Protein AF-A0A0B8N5R7-F1 (afdb_monomer)

Secondary structure (DSSP, 8-state):
---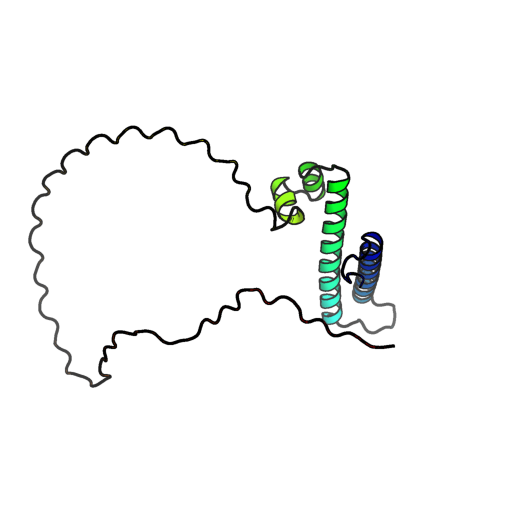TT---HHHHHHHHHHHHHHHHHHHHHHHS--TTSPPPPHHHHHHHHHHHHHHHHHHHHHHHHHHHHTT--HHHHHHHTTS-HHHHHHHHS-TTS---PPPPPPPPPPPPPPPPPPPP-PPPPPPPPPPPPPPPPPP------------------------------PPP-

pLDDT: mean 72.56, std 18.38, range [34.62, 97.56]

Radius of gyration: 35.57 Å; Cα contacts (8 Å, |Δi|>4): 60; chains: 1; bounding box: 83×60×92 Å

Foldseek 3Di:
DDDPPDDPLVVVVVVLVVLLVVLVVVLVCLVPPPPPDDRDPPVVSVVSVVSNVVSVLVVLLSVVVVCVVVPHALQNVQVVVVHHSVVSCVSRVDPPPDPPPPPDDPPDDDDPDDDDDDDDDDPDDDDDDDDPDDDDDDDDDDDDDDDDDDDDDDDDDDDPDDDDDDDDDDDDD

Sequence (173 aa):
MSDPQHRDPADERAVLAKLLSTNAEFVAEVLRPPEGKSAPSVMAALRAARSLDGVVDDVLRSLVRQAREEGRTWAEIGEIFGTSRQAAFQRFGGAGAGFQIPPVPPMPEMPPLPPLPDPPEWPKMPGMPKIPGMPQMPGRPFGGHEHHGHHPHGPGHQHPGPHGHPREDEPGE

Structure (mmCIF, N/CA/C/O backbone):
data_AF-A0A0B8N5R7-F1
#
_entry.id   AF-A0A0B8N5R7-F1
#
loop_
_atom_site.group_PDB
_atom_site.id
_atom_site.type_symbol
_atom_site.label_atom_id
_atom_site.label_alt_id
_atom_site.label_comp_id
_atom_site.label_asym_id
_atom_site.label_entity_id
_atom_site.label_seq_id
_atom_site.pdbx_PDB_ins_code
_atom_site.Cartn_x
_atom_site.Cartn_y
_atom_site.Cartn_z
_atom_site.occupancy
_atom_site.B_iso_or_equiv
_atom_site.auth_seq_id
_atom_site.auth_comp_id
_atom_site.auth_asym_id
_atom_site.auth_atom_id
_atom_site.pdbx_PDB_model_num
ATOM 1 N N . MET A 1 1 ? 21.317 26.415 8.102 1.00 37.09 1 MET A N 1
ATOM 2 C CA . MET A 1 1 ? 19.869 26.245 7.869 1.00 37.09 1 MET A CA 1
ATOM 3 C C . MET A 1 1 ? 19.688 24.861 7.277 1.00 37.09 1 MET A C 1
ATOM 5 O O . MET A 1 1 ? 20.052 24.664 6.128 1.00 37.09 1 MET A O 1
ATOM 9 N N . SER A 1 2 ? 19.294 23.889 8.097 1.00 42.66 2 SER A N 1
ATOM 10 C CA . SER A 1 2 ? 19.116 22.500 7.664 1.00 42.66 2 SER A CA 1
ATOM 11 C C . SER A 1 2 ? 17.717 22.335 7.080 1.00 42.66 2 SER A C 1
ATOM 13 O O . SER A 1 2 ? 16.743 22.772 7.690 1.00 42.66 2 SER A O 1
ATOM 15 N N . ASP A 1 3 ? 17.646 21.756 5.890 1.00 46.44 3 ASP A N 1
ATOM 16 C CA . ASP A 1 3 ? 16.420 21.496 5.140 1.00 46.44 3 ASP A CA 1
ATOM 17 C C . ASP A 1 3 ? 15.498 20.522 5.917 1.00 46.44 3 ASP A C 1
ATOM 19 O O . ASP A 1 3 ? 15.945 19.430 6.277 1.00 46.44 3 ASP A O 1
ATOM 23 N N . PRO A 1 4 ? 14.242 20.882 6.248 1.00 54.75 4 PRO A N 1
ATOM 24 C CA . PRO A 1 4 ? 13.394 20.096 7.150 1.00 54.75 4 PRO A CA 1
ATOM 25 C C . PRO A 1 4 ? 12.695 18.873 6.518 1.00 54.75 4 PRO A C 1
ATOM 27 O O . PRO A 1 4 ? 11.747 18.362 7.115 1.00 54.75 4 PRO A O 1
ATOM 30 N N . GLN A 1 5 ? 13.104 18.382 5.340 1.00 58.75 5 GLN A N 1
ATOM 31 C CA . GLN A 1 5 ? 12.318 17.369 4.606 1.00 58.75 5 GLN A CA 1
ATOM 32 C C . GLN A 1 5 ? 13.027 16.083 4.168 1.00 58.75 5 GLN A C 1
ATOM 34 O O . GLN A 1 5 ? 12.391 15.252 3.525 1.00 58.75 5 GLN A O 1
ATOM 39 N N . HIS A 1 6 ? 14.270 15.826 4.574 1.00 53.97 6 HIS A N 1
ATOM 40 C CA . HIS A 1 6 ? 14.869 14.500 4.373 1.00 53.97 6 HIS A CA 1
ATOM 41 C C . HIS A 1 6 ? 14.809 13.691 5.674 1.00 53.97 6 HIS A C 1
ATOM 43 O O . HIS A 1 6 ? 15.780 13.631 6.426 1.00 53.97 6 HIS A O 1
ATOM 49 N N . ARG A 1 7 ? 13.637 13.116 5.994 1.00 63.25 7 ARG A N 1
ATOM 50 C CA . ARG A 1 7 ? 13.575 12.078 7.037 1.00 63.25 7 ARG A CA 1
ATOM 51 C C . ARG A 1 7 ? 14.370 10.869 6.557 1.00 63.25 7 ARG A C 1
ATOM 53 O O . ARG A 1 7 ? 14.275 10.496 5.391 1.00 63.25 7 ARG A O 1
ATOM 60 N N . ASP A 1 8 ? 15.147 10.268 7.455 1.00 76.19 8 ASP A N 1
ATOM 61 C CA . ASP A 1 8 ? 15.854 9.029 7.151 1.00 76.19 8 ASP A CA 1
ATOM 62 C C . ASP A 1 8 ? 14.816 7.956 6.752 1.00 76.19 8 ASP A C 1
ATOM 64 O O . ASP A 1 8 ? 13.825 7.770 7.470 1.00 76.19 8 ASP A O 1
ATOM 68 N N . PRO A 1 9 ? 14.988 7.236 5.628 1.00 75.62 9 PRO A N 1
ATOM 69 C CA . PRO A 1 9 ? 14.092 6.143 5.249 1.00 75.62 9 PRO A CA 1
ATOM 70 C C . PRO A 1 9 ? 13.929 5.080 6.349 1.00 75.62 9 PRO A C 1
ATOM 72 O O . PRO A 1 9 ? 12.907 4.392 6.400 1.00 75.62 9 PRO A O 1
ATOM 75 N N . ALA A 1 10 ? 14.906 4.918 7.248 1.00 76.94 10 ALA A N 1
ATOM 76 C CA . ALA A 1 10 ? 14.771 4.077 8.432 1.00 76.94 10 ALA A CA 1
ATOM 77 C C . ALA A 1 10 ? 13.730 4.618 9.427 1.00 76.94 10 ALA A C 1
ATOM 79 O O . ALA A 1 10 ? 12.902 3.839 9.908 1.00 76.94 10 ALA A O 1
ATOM 80 N N . ASP A 1 11 ? 13.716 5.928 9.668 1.00 82.06 11 ASP A N 1
ATOM 81 C CA . ASP A 1 11 ? 12.753 6.585 10.555 1.00 82.06 11 ASP A CA 1
ATOM 82 C C . ASP A 1 11 ? 11.333 6.513 9.984 1.00 82.06 11 ASP A C 1
ATOM 84 O O . ASP A 1 11 ? 10.380 6.210 10.706 1.00 82.06 11 ASP A O 1
ATOM 88 N N . GLU A 1 12 ? 11.174 6.712 8.672 1.00 82.06 12 GLU A N 1
ATOM 89 C CA . GLU A 1 12 ? 9.875 6.566 8.004 1.00 82.06 12 GLU A CA 1
ATOM 90 C C . GLU A 1 12 ? 9.309 5.150 8.162 1.00 82.06 12 GLU A C 1
ATOM 92 O O . GLU A 1 12 ? 8.135 4.975 8.496 1.00 82.06 12 GLU A O 1
ATOM 97 N N . ARG A 1 13 ? 10.150 4.122 7.992 1.00 83.94 13 ARG A N 1
ATOM 98 C CA . ARG A 1 13 ? 9.743 2.723 8.192 1.00 83.94 13 ARG A CA 1
ATOM 99 C C . ARG A 1 13 ? 9.345 2.438 9.635 1.00 83.94 13 ARG A C 1
ATOM 101 O O . ARG A 1 13 ? 8.364 1.730 9.850 1.00 83.94 13 ARG A O 1
ATOM 108 N N . ALA A 1 14 ? 10.068 2.982 10.613 1.00 86.62 14 ALA A N 1
ATOM 109 C CA . ALA A 1 14 ? 9.722 2.815 12.022 1.00 86.62 14 ALA A CA 1
ATOM 110 C C . ALA A 1 14 ? 8.349 3.432 12.342 1.00 86.62 14 ALA A C 1
ATOM 112 O O . ALA A 1 14 ? 7.538 2.814 13.039 1.00 86.62 14 ALA A O 1
ATOM 113 N N . VAL A 1 15 ? 8.047 4.605 11.773 1.00 88.00 15 VAL A N 1
ATOM 114 C CA . VAL A 1 15 ? 6.723 5.235 11.889 1.00 88.00 15 VAL A CA 1
ATOM 115 C C . VAL A 1 15 ? 5.641 4.372 11.237 1.00 88.00 15 VAL A C 1
ATOM 117 O O . VAL A 1 15 ? 4.630 4.097 11.882 1.00 88.00 15 VAL A O 1
ATOM 120 N N . LEU A 1 16 ? 5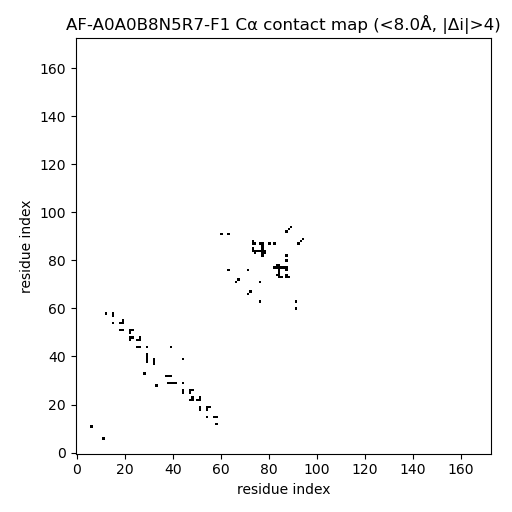.855 3.891 10.007 1.00 86.94 16 LEU A N 1
ATOM 121 C CA . LEU A 1 16 ? 4.897 3.017 9.317 1.00 86.94 16 LEU A CA 1
ATOM 122 C C . LEU A 1 16 ? 4.634 1.726 10.102 1.00 86.94 16 LEU A C 1
ATOM 124 O O . LEU A 1 16 ? 3.479 1.349 10.287 1.00 86.94 16 LEU A O 1
ATOM 128 N N . ALA A 1 17 ? 5.680 1.082 10.628 1.00 87.12 17 ALA A N 1
ATOM 129 C CA . ALA A 1 17 ? 5.555 -0.124 11.446 1.00 87.12 17 ALA A CA 1
ATOM 130 C C . ALA A 1 17 ? 4.732 0.130 12.718 1.00 87.12 17 ALA A C 1
ATOM 132 O O . ALA A 1 17 ? 3.852 -0.664 13.059 1.00 87.12 17 ALA A O 1
ATOM 133 N N . LYS A 1 18 ? 4.970 1.262 13.394 1.00 89.56 18 LYS A N 1
ATOM 134 C CA . LYS A 1 18 ? 4.220 1.638 14.596 1.00 89.56 18 LYS A CA 1
ATOM 135 C C . LYS A 1 18 ? 2.750 1.939 14.293 1.00 89.56 18 LYS A C 1
ATOM 137 O O . LYS A 1 18 ? 1.875 1.519 15.053 1.00 89.56 18 LYS A O 1
ATOM 142 N N . LEU A 1 19 ? 2.469 2.660 13.207 1.00 85.88 19 LEU A N 1
ATOM 143 C CA . LEU A 1 19 ? 1.101 2.953 12.769 1.00 85.88 19 LEU A CA 1
ATOM 144 C C . LEU A 1 19 ? 0.353 1.669 12.396 1.00 85.88 19 LEU A C 1
ATOM 146 O O . LEU A 1 19 ? -0.799 1.496 12.795 1.00 85.88 19 LEU A O 1
ATOM 150 N N . LEU A 1 20 ? 1.024 0.756 11.689 1.00 88.00 20 LEU A N 1
ATOM 151 C CA . LEU A 1 20 ? 0.471 -0.531 11.283 1.00 88.00 20 LEU A CA 1
ATOM 152 C C . LEU A 1 20 ? 0.060 -1.365 12.501 1.00 88.00 20 LEU A C 1
ATOM 154 O O . LEU A 1 20 ? -1.091 -1.792 12.575 1.00 88.00 20 LEU A O 1
ATOM 158 N N . SER A 1 21 ? 0.967 -1.561 13.466 1.00 86.06 21 SER A N 1
ATOM 159 C CA . SER A 1 21 ? 0.681 -2.375 14.654 1.00 86.06 21 SER A CA 1
ATOM 160 C C . SER A 1 21 ? -0.460 -1.780 15.481 1.00 86.06 21 SER A C 1
ATOM 162 O O . SER A 1 21 ? -1.400 -2.484 15.830 1.00 86.06 21 SER A O 1
ATOM 164 N N . THR A 1 22 ? -0.432 -0.463 15.706 1.00 84.44 22 THR A N 1
ATOM 165 C CA . THR A 1 22 ? -1.434 0.243 16.519 1.00 84.44 22 THR A CA 1
ATOM 166 C C . THR A 1 22 ? -2.828 0.166 15.890 1.00 84.44 22 THR A C 1
ATOM 168 O O . THR A 1 22 ? -3.808 -0.132 16.572 1.00 84.44 22 THR A O 1
ATOM 171 N N . ASN A 1 23 ? -2.936 0.404 14.578 1.00 78.00 23 ASN A N 1
ATOM 172 C CA . ASN A 1 23 ? -4.218 0.328 13.879 1.00 78.00 23 ASN A CA 1
ATOM 173 C C . ASN A 1 23 ? -4.745 -1.115 13.806 1.00 78.00 23 ASN A C 1
ATOM 175 O O . ASN A 1 23 ? -5.947 -1.331 13.961 1.00 78.00 23 ASN A O 1
ATOM 179 N N . ALA A 1 24 ? -3.868 -2.101 13.585 1.00 85.00 24 ALA A N 1
ATOM 180 C CA . ALA A 1 24 ? -4.250 -3.510 13.540 1.00 85.00 24 ALA A CA 1
ATOM 181 C C . ALA A 1 24 ? -4.749 -4.015 14.903 1.00 85.00 24 ALA A C 1
ATOM 183 O O . ALA A 1 24 ? -5.794 -4.663 14.962 1.00 85.00 24 ALA A O 1
ATOM 184 N N . GLU A 1 25 ? -4.048 -3.674 15.989 1.00 84.06 25 GLU A N 1
ATOM 185 C CA . GLU A 1 25 ? -4.457 -3.983 17.365 1.00 84.06 25 GLU A CA 1
ATOM 186 C C . GLU A 1 25 ? -5.829 -3.382 17.677 1.00 84.06 25 GLU A C 1
ATOM 188 O O . GLU A 1 25 ? -6.729 -4.102 18.106 1.00 84.06 25 GLU A O 1
ATOM 193 N N . PHE A 1 26 ? -6.037 -2.099 17.365 1.00 78.12 26 PHE A N 1
ATOM 194 C CA . PHE A 1 26 ? -7.325 -1.446 17.591 1.00 78.12 26 PHE A CA 1
ATOM 195 C C . PHE A 1 26 ? -8.466 -2.127 16.822 1.00 78.12 26 PHE A C 1
ATOM 197 O O . PHE A 1 26 ? -9.516 -2.409 17.394 1.00 78.12 26 PHE A O 1
ATOM 204 N N . VAL A 1 27 ? -8.279 -2.434 15.531 1.00 80.94 27 VAL A N 1
ATOM 205 C CA . VAL A 1 27 ? -9.298 -3.140 14.732 1.00 80.94 27 VAL A CA 1
ATOM 206 C C . VAL A 1 27 ? -9.583 -4.529 15.312 1.00 80.94 27 VAL A C 1
ATOM 208 O O . VAL A 1 27 ? -10.749 -4.918 15.408 1.00 80.94 27 VAL A O 1
ATOM 211 N N . ALA A 1 28 ? -8.552 -5.261 15.743 1.00 83.00 28 ALA A N 1
ATOM 212 C CA . ALA A 1 28 ? -8.707 -6.568 16.374 1.00 83.00 28 ALA A CA 1
ATOM 213 C C . ALA A 1 28 ? -9.504 -6.489 17.688 1.00 83.00 28 ALA A C 1
ATOM 215 O O . ALA A 1 28 ? -10.375 -7.332 17.907 1.00 83.00 28 ALA A O 1
ATOM 216 N N . GLU A 1 29 ? -9.273 -5.466 18.517 1.00 79.44 29 GLU A N 1
ATOM 217 C CA . GLU A 1 29 ? -10.052 -5.219 19.738 1.00 79.44 29 GLU A CA 1
ATOM 218 C C . GLU A 1 29 ? -11.524 -4.909 19.447 1.00 79.44 29 GLU A C 1
ATOM 220 O O . GLU A 1 29 ? -12.397 -5.350 20.193 1.00 79.44 29 GLU A O 1
ATOM 225 N N . VAL A 1 30 ? -11.842 -4.188 18.363 1.00 76.44 30 VAL A N 1
ATOM 226 C CA . VAL A 1 30 ? -13.254 -3.963 18.007 1.00 76.44 30 VAL A CA 1
ATOM 227 C C . VAL A 1 30 ? -13.929 -5.251 17.532 1.00 76.44 30 VAL A C 1
ATOM 229 O O . VAL A 1 30 ? -15.080 -5.510 17.881 1.00 76.44 30 VAL A O 1
ATOM 232 N N . LEU A 1 31 ? -13.227 -6.065 16.739 1.00 77.19 31 LEU A N 1
ATOM 233 C CA . LEU A 1 31 ? -13.756 -7.335 16.233 1.00 77.19 31 LEU A CA 1
ATOM 234 C C . LEU A 1 31 ? -13.877 -8.401 17.331 1.00 77.19 31 LEU A C 1
ATOM 236 O O . LEU A 1 31 ? -14.749 -9.266 17.256 1.00 77.19 31 LEU A O 1
ATOM 240 N N . ARG A 1 32 ? -13.014 -8.339 18.349 1.00 80.81 32 ARG A N 1
ATOM 241 C CA . ARG A 1 32 ? -13.026 -9.207 19.528 1.00 80.81 32 ARG A CA 1
ATOM 242 C C . ARG A 1 32 ? -12.933 -8.348 20.793 1.00 80.81 32 ARG A C 1
ATOM 244 O O . ARG A 1 32 ? -11.841 -8.209 21.352 1.00 80.81 32 ARG A O 1
ATOM 251 N N . PRO A 1 33 ? -14.063 -7.795 21.263 1.00 70.19 33 PRO A N 1
ATOM 252 C CA . PRO A 1 33 ? -14.067 -7.042 22.501 1.00 70.19 33 PRO A CA 1
ATOM 253 C C . PRO A 1 33 ? -13.622 -7.957 23.651 1.00 70.19 33 PRO A C 1
ATOM 255 O O . PRO A 1 33 ? -14.078 -9.102 23.726 1.00 70.19 33 PRO A O 1
ATOM 258 N N . PRO A 1 34 ? -12.742 -7.495 24.552 1.00 68.06 34 PRO A N 1
ATOM 259 C CA . PRO A 1 34 ? -12.404 -8.260 25.743 1.00 68.06 34 PRO A CA 1
ATOM 260 C C . PRO A 1 34 ? -13.649 -8.454 26.619 1.00 68.06 34 PRO A C 1
ATOM 262 O O . PRO A 1 34 ? -14.476 -7.547 26.756 1.00 68.06 34 PRO A O 1
ATOM 265 N N . GLU A 1 35 ? -13.753 -9.644 27.211 1.00 72.62 35 GLU A N 1
ATOM 266 C CA . GLU A 1 35 ? -14.835 -10.062 28.108 1.00 72.62 35 GLU A CA 1
ATOM 267 C C . GLU A 1 35 ? -15.192 -8.946 29.109 1.00 72.62 35 GLU A C 1
ATOM 269 O O . GLU A 1 35 ? -14.331 -8.419 29.818 1.00 72.62 35 GLU A O 1
ATOM 274 N N . GLY A 1 36 ? -16.470 -8.560 29.149 1.00 66.25 36 GLY A N 1
ATOM 275 C CA . GLY A 1 36 ? -16.982 -7.572 30.104 1.00 66.25 36 GLY A CA 1
ATOM 276 C C . GLY A 1 36 ? -16.789 -6.094 29.737 1.00 66.25 36 GLY A C 1
ATOM 277 O O . GLY A 1 36 ? -17.140 -5.239 30.550 1.00 66.25 36 GLY A O 1
ATOM 278 N N . LYS A 1 37 ? -16.280 -5.750 28.543 1.00 64.50 37 LYS A N 1
ATOM 279 C CA . LYS A 1 37 ? -16.248 -4.357 28.048 1.00 64.50 37 LYS A CA 1
ATOM 280 C C . LYS A 1 37 ? -17.307 -4.119 26.966 1.00 64.50 37 LYS A C 1
ATOM 282 O O . LYS A 1 37 ? -17.527 -4.971 26.109 1.00 64.50 37 LYS A O 1
ATOM 287 N N . SER A 1 38 ? -17.946 -2.944 26.978 1.00 59.78 38 SER A N 1
ATOM 288 C CA . SER A 1 38 ? -18.835 -2.524 25.884 1.00 59.78 38 SER A CA 1
ATOM 289 C C . SER A 1 38 ? -18.074 -2.504 24.562 1.00 59.78 38 SER A C 1
ATOM 291 O O . SER A 1 38 ? -16.970 -1.961 24.494 1.00 59.78 38 SER A O 1
ATOM 293 N N . ALA A 1 39 ? -18.676 -3.072 23.515 1.00 61.28 39 ALA A N 1
ATOM 294 C CA . ALA A 1 39 ? -18.079 -3.093 22.188 1.00 61.28 39 ALA A CA 1
ATOM 295 C C . ALA A 1 39 ? -17.774 -1.655 21.717 1.00 61.28 39 ALA A C 1
ATOM 297 O O . ALA A 1 39 ? -18.647 -0.782 21.819 1.00 61.28 39 ALA A O 1
ATOM 298 N N . PRO A 1 40 ? -16.559 -1.382 21.206 1.00 66.25 40 PRO A N 1
ATOM 299 C CA . PRO A 1 40 ? -16.243 -0.105 20.581 1.00 66.25 40 PRO A CA 1
ATOM 300 C C . PRO A 1 40 ? -17.243 0.219 19.466 1.00 66.25 40 PRO A C 1
ATOM 302 O O . PRO A 1 40 ? -17.813 -0.674 18.838 1.00 66.25 40 PRO A O 1
ATOM 305 N N . SER A 1 41 ? -17.454 1.507 19.188 1.00 80.88 41 SER A N 1
ATOM 306 C CA . SER A 1 41 ? -18.348 1.918 18.102 1.00 80.88 41 SER A CA 1
ATOM 307 C C . SER A 1 41 ? -17.913 1.284 16.777 1.00 80.88 41 SER A C 1
ATOM 309 O O . SER A 1 41 ? -16.782 1.485 16.335 1.00 80.88 41 SER A O 1
ATOM 311 N N . VAL A 1 42 ? -18.833 0.599 16.093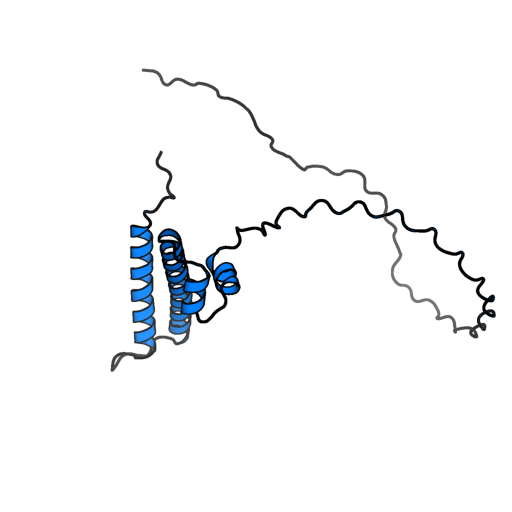 1.00 80.06 42 VAL A N 1
ATOM 312 C CA . VAL A 1 42 ? -18.616 0.050 14.740 1.00 80.06 42 VAL A CA 1
ATOM 313 C C . VAL A 1 42 ? -18.101 1.129 13.777 1.00 80.06 42 VAL A C 1
ATOM 315 O O . VAL A 1 42 ? -17.225 0.872 12.955 1.00 80.06 42 VAL A O 1
ATOM 318 N N . MET A 1 43 ? -18.564 2.374 13.929 1.00 83.75 43 MET A N 1
ATOM 319 C CA . MET A 1 43 ? -18.079 3.509 13.137 1.00 83.75 43 MET A CA 1
ATOM 320 C C . MET A 1 43 ? -16.625 3.885 13.451 1.00 83.75 43 MET A C 1
ATOM 322 O O . MET A 1 43 ? -15.896 4.301 12.552 1.00 83.75 43 MET A O 1
ATOM 326 N N . ALA A 1 44 ? -16.183 3.746 14.704 1.00 78.38 44 ALA A N 1
ATOM 327 C CA . ALA A 1 44 ? -14.776 3.925 15.063 1.00 78.38 44 ALA A CA 1
ATOM 328 C C . ALA A 1 44 ? -13.911 2.795 14.479 1.00 78.38 44 ALA A C 1
ATOM 330 O O . ALA A 1 44 ? -12.848 3.074 13.928 1.00 78.38 44 ALA A O 1
ATOM 331 N N . ALA A 1 45 ? -14.412 1.555 14.501 1.00 77.31 45 ALA A N 1
ATOM 332 C CA . ALA A 1 45 ? -13.777 0.404 13.857 1.00 77.31 45 ALA A CA 1
ATOM 333 C C . ALA A 1 45 ? -13.566 0.629 12.355 1.00 77.31 45 ALA A C 1
ATOM 335 O O . ALA A 1 45 ? -12.467 0.434 11.848 1.00 77.31 45 ALA A O 1
ATOM 336 N N . LEU A 1 46 ? -14.603 1.098 11.651 1.00 85.69 46 LEU A N 1
ATOM 337 C CA . LEU A 1 46 ? -14.540 1.383 10.216 1.00 85.69 46 LEU A CA 1
ATOM 338 C C . LEU A 1 46 ? -13.500 2.461 9.885 1.00 85.69 46 LEU A C 1
ATOM 340 O O . LEU A 1 46 ? -12.746 2.310 8.925 1.00 85.69 46 LEU A O 1
ATOM 344 N N . ARG A 1 47 ? -13.411 3.532 10.687 1.00 83.94 47 ARG A N 1
ATOM 345 C CA . ARG A 1 47 ? -12.373 4.564 10.503 1.00 83.94 47 ARG A CA 1
ATOM 346 C C . ARG A 1 47 ? -10.970 4.008 10.725 1.00 83.94 47 ARG A C 1
ATOM 348 O O . ARG A 1 47 ? -10.076 4.311 9.940 1.00 83.94 47 ARG A O 1
ATOM 355 N N . ALA A 1 48 ? -10.781 3.187 11.754 1.00 80.81 48 ALA A N 1
ATOM 356 C CA . ALA A 1 48 ? -9.493 2.559 12.022 1.00 80.81 48 ALA A CA 1
ATOM 357 C C . ALA A 1 48 ? -9.098 1.558 10.928 1.00 80.81 48 ALA A C 1
ATOM 359 O O . ALA A 1 48 ? -7.960 1.582 10.474 1.00 80.81 48 ALA A O 1
ATOM 360 N N . ALA A 1 49 ? -10.041 0.754 10.431 1.00 86.62 49 ALA A N 1
ATOM 361 C CA . ALA A 1 49 ? -9.812 -0.150 9.307 1.00 86.62 49 ALA A CA 1
ATOM 362 C C . ALA A 1 49 ? -9.432 0.615 8.030 1.00 86.62 49 ALA A C 1
ATOM 364 O O . ALA A 1 49 ? -8.508 0.218 7.327 1.00 86.62 49 ALA A O 1
ATOM 365 N N . ARG A 1 50 ? -10.078 1.757 7.754 1.00 91.00 50 ARG A N 1
ATOM 366 C CA . ARG A 1 50 ? -9.699 2.613 6.620 1.00 91.00 50 ARG A CA 1
ATOM 367 C C . ARG A 1 50 ? -8.318 3.252 6.798 1.00 91.00 50 ARG A C 1
ATOM 369 O O . ARG A 1 50 ? -7.581 3.371 5.825 1.00 91.00 50 ARG A O 1
ATOM 376 N N . SER A 1 51 ? -7.971 3.657 8.018 1.00 86.25 51 SER A N 1
ATOM 377 C CA . SER A 1 51 ? -6.628 4.147 8.351 1.00 86.25 51 SER A CA 1
ATOM 378 C C . SER A 1 51 ? -5.574 3.056 8.132 1.00 86.25 51 SER A C 1
ATOM 380 O O . SER A 1 51 ? -4.556 3.297 7.489 1.00 86.25 51 SER A O 1
ATOM 382 N N . LEU A 1 52 ? -5.856 1.829 8.586 1.00 88.00 52 LEU A N 1
ATOM 383 C CA . LEU A 1 52 ? -4.999 0.663 8.387 1.00 88.00 52 LEU A CA 1
ATOM 384 C C . LEU A 1 52 ? -4.767 0.369 6.902 1.00 88.00 52 LEU A C 1
ATOM 386 O O . LEU A 1 52 ? -3.628 0.156 6.510 1.00 88.00 52 LEU A O 1
ATOM 390 N N . ASP A 1 53 ? -5.819 0.402 6.085 1.00 91.06 53 ASP A N 1
ATOM 391 C CA . ASP A 1 53 ? -5.732 0.205 4.633 1.00 91.06 53 ASP A CA 1
ATOM 392 C C . ASP A 1 53 ? -4.774 1.212 3.964 1.00 91.06 53 ASP A C 1
ATOM 394 O O . ASP A 1 53 ? -3.928 0.822 3.163 1.00 91.06 53 ASP A O 1
ATOM 398 N N . GLY A 1 54 ? -4.825 2.489 4.364 1.00 90.62 54 GLY A N 1
ATOM 399 C CA . GLY A 1 54 ? -3.865 3.501 3.905 1.00 90.62 54 GLY A CA 1
ATOM 400 C C . GLY A 1 54 ? -2.423 3.200 4.328 1.00 90.62 54 GLY A C 1
ATOM 401 O O . GLY A 1 54 ? -1.522 3.210 3.496 1.00 90.62 54 GLY A O 1
ATOM 402 N N . VAL A 1 55 ? -2.208 2.855 5.602 1.00 90.31 55 VAL A N 1
ATOM 403 C CA . VAL A 1 55 ? -0.869 2.517 6.121 1.00 90.31 55 VAL A CA 1
ATOM 404 C C . VAL A 1 55 ? -0.296 1.272 5.436 1.00 90.31 55 VAL A C 1
ATOM 406 O O . VAL A 1 55 ? 0.894 1.225 5.133 1.00 90.31 55 VAL A O 1
ATOM 409 N N . VAL A 1 56 ? -1.125 0.259 5.172 1.00 94.00 56 VAL A N 1
ATOM 410 C CA . VAL A 1 56 ? -0.714 -0.948 4.443 1.00 94.00 56 VAL A CA 1
ATOM 411 C C . VAL A 1 56 ? -0.283 -0.595 3.021 1.00 94.00 56 VAL A C 1
ATOM 413 O O . VAL A 1 56 ? 0.747 -1.086 2.566 1.00 94.00 56 VAL A O 1
ATOM 416 N N . ASP A 1 57 ? -1.023 0.267 2.325 1.00 93.50 57 ASP A N 1
ATOM 417 C CA . ASP A 1 57 ? -0.654 0.714 0.981 1.00 93.50 57 ASP A CA 1
ATOM 418 C C . ASP A 1 57 ? 0.691 1.468 0.965 1.00 93.50 57 ASP A C 1
ATOM 420 O O . ASP A 1 57 ? 1.539 1.187 0.112 1.00 93.50 57 ASP A O 1
ATOM 424 N N . ASP A 1 58 ? 0.953 2.326 1.956 1.00 90.62 58 ASP A N 1
ATOM 425 C CA . ASP A 1 58 ? 2.246 3.009 2.117 1.00 90.62 58 ASP A CA 1
ATOM 426 C C . ASP A 1 58 ? 3.398 2.025 2.381 1.00 90.62 58 ASP A C 1
ATOM 428 O O . ASP A 1 58 ? 4.474 2.129 1.780 1.00 90.62 58 ASP A O 1
ATOM 432 N N . VAL A 1 59 ? 3.171 1.018 3.234 1.00 93.12 59 VAL A N 1
ATOM 433 C CA . VAL A 1 59 ? 4.135 -0.065 3.485 1.00 93.12 59 VAL A CA 1
ATOM 434 C C . VAL A 1 59 ? 4.425 -0.839 2.198 1.00 93.12 59 VAL A C 1
ATOM 436 O O . VAL A 1 59 ? 5.593 -1.064 1.878 1.00 93.12 59 VAL A O 1
ATOM 439 N N . LEU A 1 60 ? 3.399 -1.201 1.421 1.00 94.25 60 LEU A N 1
ATOM 440 C CA . LEU A 1 60 ? 3.576 -1.896 0.144 1.00 94.25 60 LEU A CA 1
ATOM 441 C C . LEU A 1 60 ? 4.392 -1.059 -0.847 1.00 94.25 60 LEU A C 1
ATOM 443 O O . LEU A 1 60 ? 5.301 -1.594 -1.478 1.00 94.25 60 LEU A O 1
ATOM 447 N N . ARG A 1 61 ? 4.132 0.251 -0.966 1.00 92.44 61 ARG A N 1
ATOM 448 C CA . ARG A 1 61 ? 4.932 1.150 -1.821 1.00 92.44 61 ARG A CA 1
ATOM 449 C C . ARG A 1 61 ? 6.389 1.216 -1.372 1.00 92.44 61 ARG A C 1
ATOM 451 O O . ARG A 1 61 ? 7.280 1.159 -2.218 1.00 92.44 61 ARG A O 1
ATOM 458 N N . SER A 1 62 ? 6.631 1.309 -0.065 1.00 91.62 62 SER A N 1
ATOM 459 C CA . SER A 1 62 ? 7.980 1.334 0.510 1.00 91.62 62 SER A CA 1
ATOM 460 C C . SER A 1 62 ? 8.749 0.040 0.210 1.00 91.62 62 SER A C 1
ATOM 462 O O . SER A 1 62 ? 9.868 0.089 -0.301 1.00 91.62 62 SER A O 1
ATOM 464 N N . LEU A 1 63 ? 8.117 -1.119 0.424 1.00 94.44 63 LEU A N 1
ATOM 465 C CA . LEU A 1 63 ? 8.706 -2.431 0.134 1.00 94.44 63 LEU A CA 1
ATOM 466 C C . LEU A 1 63 ? 8.944 -2.646 -1.363 1.00 94.44 63 LEU A C 1
ATOM 468 O O . LEU A 1 63 ? 9.981 -3.175 -1.753 1.00 94.44 63 LEU A O 1
ATOM 472 N N . VAL A 1 64 ? 8.017 -2.211 -2.220 1.00 95.69 64 VAL A N 1
ATOM 473 C CA . VAL A 1 64 ? 8.197 -2.280 -3.675 1.00 95.69 64 VAL A CA 1
ATOM 474 C C . VAL A 1 64 ? 9.361 -1.400 -4.122 1.00 95.69 64 VAL A C 1
ATOM 476 O O . VAL A 1 64 ? 10.179 -1.854 -4.919 1.00 95.69 64 VAL A O 1
ATOM 479 N N . ARG A 1 65 ? 9.487 -0.173 -3.599 1.00 92.25 65 ARG A N 1
ATOM 480 C CA . ARG A 1 65 ? 10.638 0.697 -3.882 1.00 92.25 65 ARG A CA 1
ATOM 481 C C . ARG A 1 65 ? 11.950 0.016 -3.492 1.00 92.25 65 ARG A C 1
ATOM 483 O O . ARG A 1 65 ? 12.847 -0.060 -4.324 1.00 92.25 65 ARG A O 1
ATOM 490 N N . GLN A 1 66 ? 12.023 -0.554 -2.292 1.00 91.31 66 GLN A N 1
ATOM 491 C CA . GLN A 1 66 ? 13.199 -1.299 -1.844 1.00 91.31 66 GLN A CA 1
ATOM 492 C C . GLN A 1 66 ? 13.506 -2.493 -2.762 1.00 91.31 66 GLN A C 1
ATOM 494 O O . GLN A 1 66 ? 14.634 -2.659 -3.214 1.00 91.31 66 GLN A O 1
ATOM 499 N N . ALA A 1 67 ? 12.500 -3.294 -3.117 1.00 94.62 67 ALA A N 1
ATOM 500 C CA . ALA A 1 67 ? 12.681 -4.412 -4.038 1.00 94.62 67 ALA A CA 1
ATOM 501 C C . ALA A 1 67 ? 13.227 -3.945 -5.402 1.00 94.62 67 ALA A C 1
ATOM 503 O O . ALA A 1 67 ? 14.057 -4.622 -6.008 1.00 94.62 67 ALA A O 1
ATOM 504 N N . ARG A 1 68 ? 12.791 -2.773 -5.885 1.00 94.88 68 ARG A N 1
ATOM 505 C CA . ARG A 1 68 ? 13.306 -2.158 -7.117 1.00 94.88 68 ARG A CA 1
ATOM 506 C C . ARG A 1 68 ? 14.760 -1.698 -6.976 1.00 94.88 68 ARG A C 1
ATOM 508 O O . ARG A 1 68 ? 15.512 -1.881 -7.930 1.00 94.88 68 ARG A O 1
ATOM 515 N N . GLU A 1 69 ? 15.153 -1.152 -5.827 1.00 91.31 69 GLU A N 1
ATOM 516 C CA . GLU A 1 69 ? 16.546 -0.787 -5.504 1.00 91.31 69 GLU A CA 1
ATOM 517 C C . GLU A 1 69 ? 17.459 -2.022 -5.423 1.00 91.31 69 GLU A C 1
ATOM 519 O O . GLU A 1 69 ? 18.589 -1.992 -5.901 1.00 91.31 69 GLU A O 1
ATOM 524 N N . GLU A 1 70 ? 16.938 -3.144 -4.925 1.00 94.62 70 GLU A N 1
ATOM 525 C CA . GLU A 1 70 ? 17.612 -4.451 -4.902 1.00 94.62 70 GLU A CA 1
ATOM 526 C C . GLU A 1 70 ? 17.638 -5.152 -6.278 1.00 94.62 70 GLU A C 1
ATOM 528 O O . GLU A 1 70 ? 18.170 -6.255 -6.417 1.00 94.62 70 GLU A O 1
ATOM 533 N N . GLY A 1 71 ? 17.062 -4.531 -7.314 1.00 9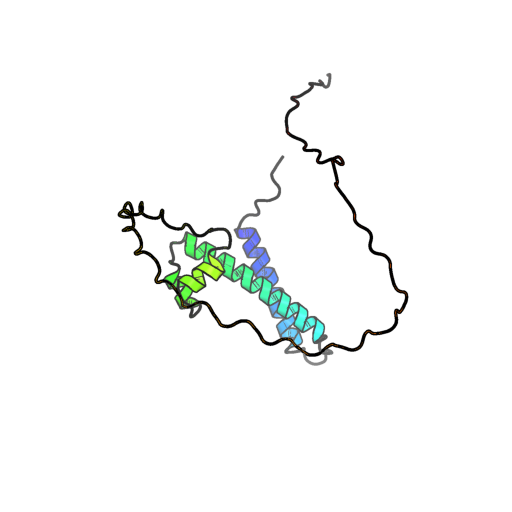5.38 71 GLY A N 1
ATOM 534 C CA . GLY A 1 71 ? 17.097 -5.018 -8.694 1.00 95.38 71 GLY A CA 1
ATOM 535 C C . GLY A 1 71 ? 15.966 -5.972 -9.090 1.00 95.38 71 GLY A C 1
ATOM 536 O O . GLY A 1 71 ? 15.985 -6.491 -10.208 1.00 95.38 71 GLY A O 1
ATOM 537 N N . ARG A 1 72 ? 14.950 -6.188 -8.242 1.00 97.56 72 ARG A N 1
ATOM 538 C CA . ARG A 1 72 ? 13.771 -7.005 -8.592 1.00 97.56 72 ARG A CA 1
ATOM 539 C C . ARG A 1 72 ? 12.993 -6.378 -9.732 1.00 97.56 72 ARG A C 1
ATOM 541 O O . ARG A 1 72 ? 12.785 -5.167 -9.773 1.00 97.56 72 ARG A O 1
ATOM 548 N N . THR A 1 73 ? 12.526 -7.194 -10.663 1.00 96.12 73 THR A N 1
ATOM 549 C CA . THR A 1 73 ? 11.798 -6.768 -11.859 1.00 96.12 73 THR A CA 1
ATOM 550 C C . THR A 1 73 ? 10.315 -6.515 -11.579 1.00 96.12 73 THR A C 1
ATOM 552 O O . THR A 1 73 ? 9.711 -7.081 -10.673 1.00 96.12 73 THR A O 1
ATOM 555 N N . TRP A 1 74 ? 9.681 -5.693 -12.420 1.00 95.75 74 TRP A N 1
ATOM 556 C CA . TRP A 1 74 ? 8.227 -5.488 -12.377 1.00 95.75 74 TRP A CA 1
ATOM 557 C C . TRP A 1 74 ? 7.417 -6.763 -12.638 1.00 95.75 74 TRP A C 1
ATOM 559 O O . TRP A 1 74 ? 6.265 -6.835 -12.227 1.00 95.75 74 TRP A O 1
ATOM 569 N N . ALA A 1 75 ? 7.999 -7.747 -13.331 1.00 95.69 75 ALA A N 1
ATOM 570 C CA . ALA A 1 75 ? 7.362 -9.041 -13.535 1.00 95.69 75 ALA A CA 1
ATOM 571 C C . ALA A 1 75 ? 7.310 -9.823 -12.217 1.00 95.69 75 ALA A C 1
ATOM 573 O O . ALA A 1 75 ? 6.223 -10.173 -11.785 1.00 95.69 75 ALA A O 1
ATOM 574 N N . GLU A 1 76 ? 8.448 -9.983 -11.531 1.00 96.31 76 GLU A N 1
ATOM 575 C CA . GLU A 1 76 ? 8.515 -10.660 -10.224 1.00 96.31 76 GLU A CA 1
ATOM 576 C C . GLU A 1 76 ? 7.592 -10.008 -9.186 1.00 96.31 76 GLU A C 1
ATOM 578 O O . GLU A 1 76 ? 6.899 -10.700 -8.447 1.00 96.31 76 GLU A O 1
ATOM 583 N N . ILE A 1 77 ? 7.535 -8.671 -9.160 1.00 96.25 77 ILE A N 1
ATOM 584 C CA . ILE A 1 77 ? 6.619 -7.939 -8.276 1.00 96.25 77 ILE A CA 1
ATOM 585 C C . ILE A 1 77 ? 5.159 -8.225 -8.655 1.00 96.25 77 ILE A C 1
ATOM 587 O O . ILE A 1 77 ? 4.340 -8.468 -7.775 1.00 96.25 77 ILE A O 1
ATOM 591 N N . GLY A 1 78 ? 4.823 -8.221 -9.949 1.00 95.75 78 GLY A N 1
ATOM 592 C CA . GLY A 1 78 ? 3.474 -8.532 -10.425 1.00 95.75 78 GLY A CA 1
ATOM 593 C C . GLY A 1 78 ? 3.004 -9.932 -10.039 1.00 95.75 78 GLY A C 1
ATOM 594 O O . GLY A 1 78 ? 1.883 -10.068 -9.550 1.00 95.75 78 GLY A O 1
ATOM 595 N N . GLU A 1 79 ? 3.877 -10.935 -10.155 1.00 97.19 79 GLU A N 1
ATOM 596 C CA . GLU A 1 79 ? 3.582 -12.317 -9.754 1.00 97.19 79 GLU A CA 1
ATOM 597 C C . GLU A 1 79 ? 3.172 -12.415 -8.274 1.00 97.19 79 GLU A C 1
ATOM 599 O O . GLU A 1 79 ? 2.180 -13.068 -7.957 1.00 97.19 79 GLU A O 1
ATOM 604 N N . ILE A 1 80 ? 3.851 -11.697 -7.365 1.00 96.31 80 ILE A N 1
ATOM 605 C CA . ILE A 1 80 ? 3.506 -11.677 -5.926 1.00 96.31 80 ILE A CA 1
ATOM 606 C C . ILE A 1 80 ? 2.086 -11.141 -5.692 1.00 96.31 80 ILE A C 1
ATOM 608 O O . ILE A 1 80 ? 1.363 -11.640 -4.831 1.00 96.31 80 ILE A O 1
ATOM 612 N N . PHE A 1 81 ? 1.674 -10.130 -6.458 1.00 94.12 81 PHE A N 1
ATOM 613 C CA . PHE A 1 81 ? 0.340 -9.535 -6.354 1.00 94.12 81 PHE A CA 1
ATOM 614 C C . PHE A 1 81 ? -0.717 -10.245 -7.217 1.00 94.12 81 PHE A C 1
ATOM 616 O O . PHE A 1 81 ? -1.855 -9.776 -7.269 1.00 94.12 81 PHE A O 1
ATOM 623 N N . GLY A 1 82 ? -0.368 -11.337 -7.911 1.00 95.75 82 GLY A N 1
ATOM 624 C CA . GLY A 1 82 ? -1.271 -12.029 -8.836 1.00 95.75 82 GLY A CA 1
ATOM 625 C C . GLY A 1 82 ? -1.733 -11.139 -9.995 1.00 95.75 82 GLY A C 1
ATOM 626 O O . GLY A 1 82 ? -2.879 -11.222 -10.434 1.00 95.75 82 GLY A O 1
ATOM 627 N N . THR A 1 83 ? -0.872 -10.228 -10.453 1.00 95.38 83 THR A N 1
ATOM 628 C CA . THR A 1 83 ? -1.187 -9.236 -11.483 1.00 95.38 83 THR A CA 1
ATOM 629 C C . THR A 1 83 ? -0.130 -9.208 -12.584 1.00 95.38 83 THR A C 1
ATOM 631 O O . THR A 1 83 ? 0.963 -9.748 -12.442 1.00 95.38 83 THR A O 1
ATOM 634 N N . SER A 1 84 ? -0.432 -8.563 -13.711 1.00 95.56 84 SER A N 1
ATOM 635 C CA . SER A 1 84 ? 0.532 -8.464 -14.807 1.00 95.56 84 SER A CA 1
ATOM 636 C C . SER A 1 84 ? 1.676 -7.501 -14.469 1.00 95.56 84 SER A C 1
ATOM 638 O O . SER A 1 84 ? 1.507 -6.543 -13.710 1.00 95.56 84 SER A O 1
ATOM 640 N N . ARG A 1 85 ? 2.834 -7.675 -15.121 1.00 93.38 85 ARG A N 1
ATOM 641 C CA . ARG A 1 85 ? 3.961 -6.723 -15.055 1.00 93.38 85 ARG A CA 1
ATOM 642 C C . ARG A 1 85 ? 3.515 -5.271 -15.270 1.00 93.38 85 ARG A C 1
ATOM 644 O O . ARG A 1 85 ? 3.988 -4.369 -14.583 1.00 93.38 85 ARG A O 1
ATOM 651 N N . GLN A 1 86 ? 2.648 -5.044 -16.258 1.00 91.81 86 GLN A N 1
ATOM 652 C CA . GLN A 1 86 ? 2.156 -3.708 -16.598 1.00 91.81 86 GLN A CA 1
ATOM 653 C C . GLN A 1 86 ? 1.252 -3.147 -15.498 1.00 91.81 86 GLN A C 1
ATOM 655 O O . GLN A 1 86 ? 1.394 -1.981 -15.149 1.00 91.81 86 GLN A O 1
ATOM 660 N N . ALA A 1 87 ? 0.382 -3.969 -14.909 1.00 91.31 87 ALA A N 1
ATOM 661 C CA . ALA A 1 87 ? -0.475 -3.556 -13.802 1.00 91.31 87 ALA A CA 1
ATOM 662 C C . ALA A 1 87 ? 0.334 -3.246 -12.529 1.00 91.31 87 ALA A C 1
ATOM 664 O O . ALA A 1 87 ? 0.080 -2.239 -11.868 1.00 91.31 87 ALA A O 1
ATOM 665 N N . ALA A 1 88 ? 1.367 -4.039 -12.226 1.00 93.50 88 ALA A N 1
ATOM 666 C CA . ALA A 1 88 ? 2.299 -3.751 -11.135 1.00 93.50 88 ALA A CA 1
ATOM 667 C C . ALA A 1 88 ? 3.057 -2.433 -11.365 1.00 93.50 88 ALA A C 1
ATOM 669 O O . ALA A 1 88 ? 3.135 -1.597 -10.464 1.00 93.50 88 ALA A O 1
ATOM 670 N N . PHE A 1 89 ? 3.556 -2.215 -12.588 1.00 90.81 89 PHE A N 1
ATOM 671 C CA . PHE A 1 89 ? 4.207 -0.962 -12.971 1.00 90.81 89 PHE A CA 1
ATOM 672 C C . PHE A 1 89 ? 3.260 0.240 -12.865 1.00 90.81 89 PHE A C 1
ATOM 674 O O . PHE A 1 89 ? 3.643 1.261 -12.310 1.00 90.81 89 PHE A O 1
ATOM 681 N N . GLN A 1 90 ? 2.015 0.129 -13.330 1.00 91.00 90 GLN A N 1
ATOM 682 C CA . GLN A 1 90 ? 1.032 1.210 -13.209 1.00 91.00 90 GLN A CA 1
ATOM 683 C C . GLN A 1 90 ? 0.703 1.530 -11.744 1.00 91.00 90 GLN A C 1
ATOM 685 O O . GLN A 1 90 ? 0.597 2.697 -11.377 1.00 91.00 90 GLN A O 1
ATOM 690 N N . ARG A 1 91 ? 0.569 0.507 -10.891 1.00 90.75 91 ARG A N 1
ATOM 691 C CA . ARG A 1 91 ? 0.200 0.678 -9.478 1.00 90.75 91 ARG A CA 1
ATOM 692 C C . ARG A 1 91 ? 1.326 1.270 -8.626 1.00 90.75 91 ARG A C 1
ATOM 694 O O . ARG A 1 91 ? 1.060 2.111 -7.766 1.00 90.75 91 ARG A O 1
ATOM 701 N N . PHE A 1 92 ? 2.561 0.816 -8.839 1.00 92.06 92 PHE A N 1
ATOM 702 C CA . PHE A 1 92 ? 3.693 1.121 -7.957 1.00 92.06 92 PHE A CA 1
ATOM 703 C C . PHE A 1 92 ? 4.840 1.889 -8.629 1.00 92.06 92 PHE A C 1
ATOM 705 O O . PHE A 1 92 ? 5.651 2.489 -7.932 1.00 92.06 92 PHE A O 1
ATOM 712 N N . GLY A 1 93 ? 4.926 1.893 -9.961 1.00 83.94 93 GLY A N 1
ATOM 713 C CA . GLY A 1 93 ? 5.952 2.606 -10.738 1.00 83.94 93 GLY A CA 1
ATOM 714 C C . GLY A 1 93 ? 5.729 4.118 -10.850 1.00 83.94 93 GLY A C 1
ATOM 715 O O . GLY A 1 93 ? 6.632 4.830 -11.279 1.00 83.94 93 GLY A O 1
ATOM 716 N N . GLY A 1 94 ? 4.565 4.607 -10.404 1.00 77.19 94 GLY A N 1
ATOM 717 C CA . GLY A 1 94 ? 4.272 6.022 -10.184 1.00 77.19 94 GLY A CA 1
ATOM 718 C C . GLY A 1 94 ? 3.691 6.776 -11.386 1.00 77.19 94 GLY A C 1
ATOM 719 O O . GLY A 1 94 ? 4.048 6.551 -12.539 1.00 77.19 94 GLY A O 1
ATOM 720 N N . ALA A 1 95 ? 2.843 7.763 -11.078 1.00 56.78 95 ALA A N 1
ATOM 721 C CA . ALA A 1 95 ? 2.244 8.739 -11.998 1.00 56.78 95 ALA A CA 1
ATOM 722 C C . ALA A 1 95 ? 3.221 9.851 -12.466 1.00 56.78 95 ALA A C 1
ATOM 724 O O . ALA A 1 95 ? 2.792 10.935 -12.847 1.00 56.78 95 ALA A O 1
ATOM 725 N N . GLY A 1 96 ? 4.534 9.596 -12.416 1.00 51.69 96 GLY A N 1
ATOM 726 C CA . GLY A 1 96 ? 5.597 10.504 -12.876 1.00 51.69 96 GLY A CA 1
ATOM 727 C C . GLY A 1 96 ? 6.418 9.953 -14.045 1.00 51.69 96 GLY A C 1
ATOM 728 O O . GLY A 1 96 ? 7.133 10.703 -14.704 1.00 51.69 96 GLY A O 1
ATOM 729 N N . ALA A 1 97 ? 6.281 8.663 -14.364 1.00 52.50 97 ALA A N 1
ATOM 730 C CA . ALA A 1 97 ? 6.729 8.131 -15.640 1.00 52.50 97 ALA A CA 1
ATOM 731 C C . ALA A 1 97 ? 5.664 8.489 -16.678 1.00 52.50 97 ALA A C 1
ATOM 733 O O . ALA A 1 97 ? 4.827 7.665 -17.048 1.00 52.50 97 ALA A O 1
ATOM 734 N N . GLY A 1 98 ? 5.669 9.754 -17.117 1.00 47.22 98 GLY A N 1
ATOM 735 C CA . GLY A 1 98 ? 5.016 10.119 -18.366 1.00 47.22 98 GLY A CA 1
ATOM 736 C C . GLY A 1 98 ? 5.393 9.066 -19.399 1.00 47.22 98 GLY A C 1
ATOM 737 O O . GLY A 1 98 ? 6.546 8.633 -19.424 1.00 47.22 98 GLY A O 1
ATOM 738 N N . PHE A 1 99 ? 4.414 8.589 -20.166 1.00 53.56 99 PHE A N 1
ATOM 739 C CA . PHE A 1 99 ? 4.662 7.729 -21.315 1.00 53.56 99 PHE A CA 1
ATOM 740 C C . PHE A 1 99 ? 5.916 8.236 -22.043 1.00 53.56 99 PHE A C 1
ATOM 742 O O . PHE A 1 99 ? 5.853 9.241 -22.749 1.00 53.56 99 PHE A O 1
ATOM 749 N N . GLN A 1 100 ? 7.063 7.571 -21.874 1.00 53.75 100 GLN A N 1
ATOM 750 C CA . GLN A 1 100 ? 8.138 7.692 -22.843 1.00 53.75 100 GLN A CA 1
ATOM 751 C C . GLN A 1 100 ? 7.608 6.932 -24.049 1.00 53.75 100 GLN A C 1
ATOM 753 O O . GLN A 1 100 ? 7.803 5.725 -24.173 1.00 53.75 100 GLN A O 1
ATOM 758 N N . ILE A 1 101 ? 6.827 7.620 -24.884 1.00 58.06 101 ILE A N 1
ATOM 759 C CA . ILE A 1 101 ? 6.578 7.150 -26.237 1.00 58.06 101 ILE A CA 1
ATOM 760 C C . ILE A 1 101 ? 7.985 7.023 -26.833 1.00 58.06 101 ILE A C 1
ATOM 762 O O . ILE A 1 101 ? 8.706 8.027 -26.844 1.00 58.06 101 ILE A O 1
ATOM 766 N N . PRO A 1 102 ? 8.436 5.821 -27.240 1.00 65.69 102 PRO A N 1
ATOM 767 C CA . PRO A 1 102 ? 9.703 5.721 -27.953 1.00 65.69 102 PRO A CA 1
ATOM 768 C C . PRO A 1 102 ? 9.637 6.688 -29.143 1.00 65.69 102 PRO A C 1
ATOM 770 O O . PRO A 1 102 ? 8.553 6.829 -29.716 1.00 65.69 102 PRO A O 1
ATOM 773 N N . PRO A 1 103 ? 10.728 7.388 -29.505 1.00 65.69 103 PRO A N 1
ATOM 774 C CA . PRO A 1 103 ? 10.690 8.305 -30.637 1.00 65.69 103 PRO A CA 1
ATOM 775 C C . PRO A 1 103 ? 10.110 7.559 -31.839 1.00 65.69 103 PRO A C 1
ATOM 777 O O . PRO A 1 103 ? 10.625 6.508 -32.227 1.00 65.69 103 PRO A O 1
ATOM 780 N N . VAL A 1 104 ? 8.989 8.057 -32.368 1.00 74.94 104 VAL A N 1
ATOM 781 C CA . VAL A 1 104 ? 8.387 7.493 -33.577 1.00 74.94 104 VAL A CA 1
ATOM 782 C C . VAL A 1 104 ? 9.460 7.515 -34.665 1.00 74.94 104 VAL A C 1
ATOM 784 O O . VAL A 1 104 ? 10.095 8.560 -34.846 1.00 74.94 104 VAL A O 1
ATOM 787 N N . PRO A 1 105 ? 9.709 6.393 -35.367 1.00 78.06 105 PRO A N 1
ATOM 788 C CA . PRO A 1 105 ? 10.601 6.425 -36.516 1.00 78.06 105 PRO A CA 1
ATOM 789 C C . PRO A 1 105 ? 10.098 7.506 -37.482 1.00 78.06 105 PRO A C 1
ATOM 791 O O . PRO A 1 105 ? 8.877 7.683 -37.588 1.00 78.06 105 PRO A O 1
ATOM 794 N N . PRO A 1 106 ? 10.993 8.249 -38.162 1.00 78.00 106 PRO A N 1
ATOM 795 C CA . PRO A 1 106 ? 10.560 9.203 -39.172 1.00 78.00 106 PRO A CA 1
ATOM 796 C C . PRO A 1 106 ? 9.652 8.453 -40.143 1.00 78.00 106 PRO A C 1
ATOM 798 O O . PRO A 1 106 ? 10.040 7.407 -40.673 1.00 78.00 106 PRO A O 1
ATOM 801 N N . MET A 1 107 ? 8.413 8.929 -40.293 1.00 69.81 107 MET A N 1
ATOM 802 C CA . MET A 1 107 ? 7.491 8.290 -41.221 1.00 69.81 107 MET A CA 1
ATOM 803 C C . MET A 1 107 ? 8.147 8.288 -42.603 1.00 69.81 107 MET A C 1
ATOM 805 O O . MET A 1 107 ? 8.742 9.304 -42.977 1.00 69.81 107 MET A O 1
ATOM 809 N N . PRO A 1 108 ? 8.050 7.183 -43.362 1.00 81.88 108 PRO A N 1
ATOM 810 C CA . PRO A 1 108 ? 8.382 7.222 -44.775 1.00 81.88 108 PRO A CA 1
ATOM 811 C C . PRO A 1 108 ? 7.634 8.399 -45.399 1.00 81.88 108 PRO A C 1
ATOM 813 O O . PRO A 1 108 ? 6.452 8.596 -45.097 1.00 81.88 108 PRO A O 1
ATOM 816 N N . GLU A 1 109 ? 8.313 9.195 -46.223 1.00 79.94 109 GLU A N 1
ATOM 817 C CA . GLU A 1 109 ? 7.643 10.250 -46.979 1.00 79.94 109 GLU A CA 1
ATOM 818 C C . GLU A 1 109 ? 6.458 9.619 -47.713 1.00 79.94 109 GLU A C 1
ATOM 820 O O . GLU A 1 109 ? 6.622 8.651 -48.462 1.00 79.94 109 GLU A O 1
ATOM 825 N N . MET A 1 110 ? 5.244 10.101 -47.428 1.00 78.94 110 MET A N 1
ATOM 826 C CA . MET A 1 110 ? 4.072 9.571 -48.109 1.00 78.94 110 MET A CA 1
ATOM 827 C C . MET A 1 110 ? 4.233 9.837 -49.606 1.00 78.94 110 MET A C 1
ATOM 829 O O . MET A 1 110 ? 4.529 10.976 -49.983 1.00 78.94 110 MET A O 1
ATOM 833 N N . PRO A 1 111 ? 4.006 8.830 -50.467 1.00 82.38 111 PRO A N 1
ATOM 834 C CA . PRO A 1 111 ? 3.914 9.093 -51.889 1.00 82.38 111 PRO A CA 1
ATOM 835 C C . PRO A 1 111 ? 2.805 10.129 -52.123 1.00 82.38 111 PRO A C 1
ATOM 837 O O . PRO A 1 111 ? 1.790 10.106 -51.415 1.00 82.38 111 PRO A O 1
A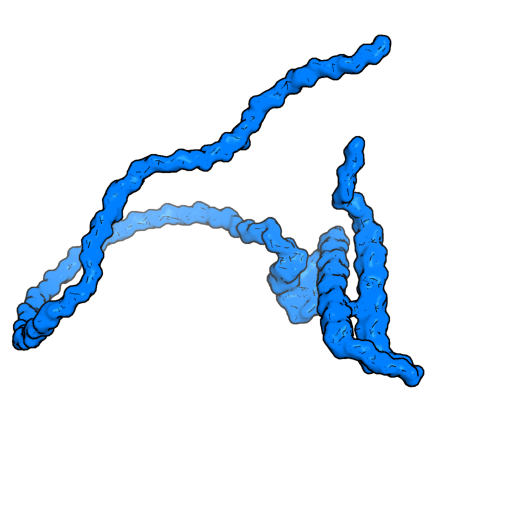TOM 840 N N . PRO A 1 112 ? 2.979 11.049 -53.086 1.00 83.62 112 PRO A N 1
ATOM 841 C CA . PRO A 1 112 ? 1.938 12.011 -53.407 1.00 83.62 112 PRO A CA 1
ATOM 842 C C . PRO A 1 112 ? 0.653 11.252 -53.742 1.00 83.62 112 PRO A C 1
ATOM 844 O O . PRO A 1 112 ? 0.670 10.293 -54.518 1.00 83.62 112 PRO A O 1
ATOM 847 N N . LEU A 1 113 ? -0.455 11.666 -53.125 1.00 82.50 113 LEU A N 1
ATOM 848 C CA . LEU A 1 113 ? -1.763 11.092 -53.420 1.00 82.50 113 LEU A CA 1
ATOM 849 C C . LEU A 1 113 ? -2.046 11.234 -54.924 1.00 82.50 113 LEU A C 1
ATOM 851 O O . LEU A 1 113 ? -1.822 12.314 -55.481 1.00 82.50 113 LEU A O 1
ATOM 855 N N . PRO A 1 114 ? -2.542 10.177 -55.593 1.00 84.62 114 PRO A N 1
ATOM 856 C CA . PRO A 1 114 ? -3.001 10.307 -56.965 1.00 84.62 114 PRO A CA 1
ATOM 857 C C . PRO A 1 114 ? -4.147 11.331 -57.030 1.00 84.62 114 PRO A C 1
ATOM 859 O O . PRO A 1 114 ? -4.913 11.450 -56.066 1.00 84.62 114 PRO A O 1
ATOM 862 N N . PRO A 1 115 ? -4.289 12.073 -58.144 1.00 84.38 115 PRO A N 1
ATOM 863 C CA . PRO A 1 115 ? -5.418 12.976 -58.318 1.00 84.38 115 PRO A CA 1
ATOM 864 C C . PRO A 1 115 ? -6.721 12.180 -58.211 1.00 84.38 115 PRO A C 1
ATOM 866 O O . PRO A 1 115 ? -6.860 11.107 -58.805 1.00 84.38 115 PRO A O 1
ATOM 869 N N . LEU A 1 116 ? -7.661 12.694 -57.418 1.00 84.69 116 LEU A N 1
ATOM 870 C CA . LEU A 1 116 ? -8.982 12.088 -57.296 1.00 84.69 116 LEU A CA 1
ATOM 871 C C . LEU A 1 116 ? -9.706 12.162 -58.650 1.00 84.69 116 LEU A C 1
ATOM 873 O O . LEU A 1 116 ? -9.576 13.172 -59.344 1.00 84.69 116 LEU A O 1
ATOM 877 N N . PRO A 1 117 ? -10.467 11.121 -59.031 1.00 83.69 117 PRO A N 1
ATOM 878 C CA . PRO A 1 117 ? -11.319 11.184 -60.209 1.00 83.69 117 PRO A CA 1
ATOM 879 C C . PRO A 1 117 ? -12.412 12.240 -60.017 1.00 83.69 117 PRO A C 1
ATOM 881 O O . PRO A 1 117 ? -12.879 12.459 -58.895 1.00 83.69 117 PRO A O 1
ATOM 884 N N . ASP A 1 118 ? -12.841 12.864 -61.114 1.00 83.94 118 ASP A N 1
ATOM 885 C CA . ASP A 1 118 ? -13.945 13.819 -61.075 1.00 83.94 118 ASP A CA 1
ATOM 886 C C . ASP A 1 118 ? -15.225 13.145 -60.548 1.00 83.94 118 ASP A C 1
ATOM 888 O O . ASP A 1 118 ? -15.536 12.006 -60.928 1.00 83.94 118 ASP A O 1
ATOM 892 N N . PRO A 1 119 ? -15.979 13.809 -59.653 1.00 81.44 119 PRO A N 1
ATOM 893 C CA . PRO A 1 119 ? -17.211 13.245 -59.128 1.00 81.44 119 PRO A CA 1
ATOM 894 C C . PRO A 1 119 ? -18.264 13.109 -60.243 1.00 81.44 119 PRO A C 1
ATOM 896 O O . PRO A 1 119 ? -18.331 13.956 -61.136 1.00 81.44 119 PRO A O 1
ATOM 899 N N . PRO A 1 120 ? -19.131 12.082 -60.188 1.00 79.31 120 PRO A N 1
ATOM 900 C CA . PRO A 1 120 ? -20.205 11.932 -61.162 1.00 79.31 120 PRO A CA 1
ATOM 901 C C . PRO A 1 120 ? -21.228 13.070 -61.042 1.00 79.31 120 PRO A C 1
ATOM 903 O O . PRO A 1 120 ? -21.527 13.542 -59.940 1.00 79.31 120 PRO A O 1
ATOM 906 N N . GLU A 1 121 ? -21.815 13.481 -62.169 1.00 79.56 121 GLU A N 1
ATOM 907 C CA . GLU A 1 121 ? -22.934 14.425 -62.168 1.00 79.56 121 GLU A CA 1
ATOM 908 C C . GLU A 1 121 ? -24.180 13.758 -61.575 1.00 79.56 121 GLU A C 1
ATOM 910 O O . GLU A 1 121 ? -24.825 12.907 -62.191 1.00 79.56 121 GLU A O 1
ATOM 915 N N . TRP A 1 122 ? -24.526 14.140 -60.347 1.00 77.75 122 TRP A N 1
ATOM 916 C CA . TRP A 1 122 ? -25.739 13.658 -59.700 1.00 77.75 122 TRP A CA 1
ATOM 917 C C . TRP A 1 122 ? -26.985 14.257 -60.376 1.00 77.75 122 TRP A C 1
ATOM 919 O O . TRP A 1 122 ? -27.028 15.470 -60.613 1.00 77.75 122 TRP A O 1
ATOM 929 N N . PRO A 1 123 ? -28.036 13.459 -60.651 1.00 70.38 123 PRO A N 1
ATOM 930 C CA . PRO A 1 123 ? -29.286 13.979 -61.195 1.00 70.38 123 PRO A CA 1
ATOM 931 C C . PRO A 1 123 ? -29.891 15.045 -60.273 1.00 70.38 123 PRO A C 1
ATOM 933 O O . PRO A 1 123 ? -29.944 14.873 -59.054 1.00 70.38 123 PRO A O 1
ATOM 936 N N . LYS A 1 124 ? -30.390 16.145 -60.849 1.00 69.44 124 LYS A N 1
ATOM 937 C CA . LYS A 1 124 ? -31.047 17.222 -60.091 1.00 69.44 124 LYS A CA 1
ATOM 938 C C . LYS A 1 124 ? -32.284 16.666 -59.379 1.00 69.44 124 LYS A C 1
ATOM 940 O O . LYS A 1 124 ? -33.222 16.218 -60.035 1.00 69.44 124 LYS A O 1
ATOM 945 N N . MET A 1 125 ? -32.279 16.693 -58.045 1.00 67.06 125 MET A N 1
ATOM 946 C CA . MET A 1 125 ? -33.406 16.215 -57.243 1.00 67.06 125 MET A CA 1
ATOM 947 C C . MET A 1 125 ? -34.685 17.006 -57.568 1.00 67.06 125 MET A C 1
ATOM 949 O O . MET A 1 125 ? -34.617 18.229 -57.732 1.00 67.06 125 MET A O 1
ATOM 953 N N . PRO A 1 126 ? -35.856 16.349 -57.645 1.00 73.44 126 PRO A N 1
ATOM 954 C CA . PRO A 1 126 ? -37.119 17.049 -57.831 1.00 73.44 126 PRO A CA 1
ATOM 955 C C . PRO A 1 126 ? -37.420 17.959 -56.630 1.00 73.44 126 PRO A C 1
ATOM 957 O O . PRO A 1 126 ? -37.126 17.623 -55.482 1.00 73.44 126 PRO A O 1
ATOM 960 N N . GLY A 1 127 ? -37.996 19.133 -56.908 1.00 69.62 127 GLY A N 1
ATOM 961 C CA . GLY A 1 127 ? -38.305 20.149 -55.902 1.00 69.62 127 GLY A CA 1
ATOM 962 C C . GLY A 1 127 ? -39.258 19.638 -54.817 1.00 69.62 127 GLY A C 1
ATOM 963 O O . GLY A 1 127 ? -40.222 18.928 -55.096 1.00 69.62 127 GLY A O 1
ATOM 964 N N . MET A 1 128 ? -38.976 20.012 -53.572 1.00 73.44 128 MET A N 1
ATOM 965 C CA . MET A 1 128 ? -39.708 19.560 -52.388 1.00 73.44 128 MET A CA 1
ATOM 966 C C . MET A 1 128 ? -41.182 20.029 -52.411 1.00 73.44 128 MET A C 1
ATOM 968 O O . MET A 1 128 ? -41.448 21.165 -52.819 1.00 73.44 128 MET A O 1
ATOM 972 N N . PRO A 1 129 ? -42.159 19.210 -51.968 1.00 63.56 129 PRO A N 1
ATOM 973 C CA . PRO A 1 129 ? -43.563 19.620 -51.916 1.00 63.56 129 PRO A CA 1
ATOM 974 C C . PRO A 1 129 ? -43.790 20.750 -50.901 1.00 63.56 129 PRO A C 1
ATOM 976 O O . PRO A 1 129 ? -43.228 20.735 -49.806 1.00 63.56 129 PRO A O 1
ATOM 979 N N . LYS A 1 130 ? -44.652 21.719 -51.235 1.00 65.69 130 LYS A N 1
ATOM 980 C CA . LYS A 1 130 ? -45.031 22.805 -50.314 1.00 65.69 130 LYS A CA 1
ATOM 981 C C . LYS A 1 130 ? -45.937 22.266 -49.202 1.00 65.69 130 LYS A C 1
ATOM 983 O O . LYS A 1 130 ? -47.014 21.748 -49.485 1.00 65.69 130 LYS A O 1
ATOM 988 N N . ILE A 1 131 ? -45.516 22.431 -47.950 1.00 67.81 131 ILE A N 1
ATOM 989 C CA . ILE A 1 131 ? -46.320 22.111 -46.762 1.00 67.81 131 ILE A CA 1
ATOM 990 C C . ILE A 1 131 ? -47.454 23.153 -46.641 1.00 67.81 131 ILE A C 1
ATOM 992 O O . ILE A 1 131 ? -47.158 24.351 -46.651 1.00 67.81 131 ILE A O 1
ATOM 996 N N . PRO A 1 132 ? -48.738 22.752 -46.544 1.00 62.06 132 PRO A N 1
ATOM 997 C CA . PRO A 1 132 ? -49.848 23.683 -46.330 1.00 62.06 132 PRO A CA 1
ATOM 998 C C . PRO A 1 132 ? -49.733 24.451 -45.001 1.00 62.06 132 PRO A C 1
ATOM 1000 O O . PRO A 1 132 ? -49.260 23.913 -44.002 1.00 62.06 132 PRO A O 1
ATOM 1003 N N . GLY A 1 133 ? -50.149 25.722 -45.015 1.00 62.72 133 GLY A N 1
ATOM 1004 C CA . GLY A 1 133 ? -49.834 26.733 -44.000 1.00 62.72 133 GLY A CA 1
ATOM 1005 C C . GLY A 1 133 ? -50.201 26.374 -42.556 1.00 62.72 133 GLY A C 1
ATOM 1006 O O . GLY A 1 133 ? -51.332 25.995 -42.258 1.00 62.72 133 GLY A O 1
ATOM 1007 N N . MET A 1 134 ? -49.240 26.566 -41.650 1.00 66.75 134 MET A N 1
ATOM 1008 C CA . MET A 1 134 ? -49.471 26.527 -40.205 1.00 66.75 134 MET A CA 1
ATOM 1009 C C . MET A 1 134 ? -50.336 27.726 -39.763 1.00 66.75 134 MET A C 1
ATOM 1011 O O . MET A 1 134 ? -50.116 28.840 -40.250 1.00 66.75 134 MET A O 1
ATOM 1015 N N . PRO A 1 135 ? -51.287 27.552 -38.826 1.00 58.94 135 PRO A N 1
ATOM 1016 C CA . PRO A 1 135 ? -52.017 28.667 -38.224 1.00 58.94 135 PRO A CA 1
ATOM 1017 C C . PRO A 1 135 ? -51.058 29.586 -37.449 1.00 58.94 135 PRO A C 1
ATOM 1019 O O . PRO A 1 135 ? -50.253 29.109 -36.650 1.00 58.94 135 PRO A O 1
ATOM 1022 N N . GLN A 1 136 ? -51.145 30.902 -37.656 1.00 65.00 136 GLN A N 1
ATOM 1023 C CA . GLN A 1 136 ? -50.361 31.878 -36.888 1.00 65.00 136 GLN A CA 1
ATOM 1024 C C . GLN A 1 136 ? -50.896 31.969 -35.452 1.00 65.00 136 GLN A C 1
ATOM 1026 O O . GLN A 1 136 ? -52.076 32.252 -35.244 1.00 65.00 136 GLN A O 1
ATOM 1031 N N . MET A 1 137 ? -50.034 31.742 -34.456 1.00 55.34 137 MET A N 1
ATOM 1032 C CA . MET A 1 137 ? -50.378 31.989 -33.054 1.00 55.34 137 MET A CA 1
ATOM 1033 C C . MET A 1 137 ? -50.415 33.503 -32.769 1.00 55.34 137 MET A C 1
ATOM 1035 O O . MET A 1 137 ? -49.432 34.188 -33.058 1.00 55.34 137 MET A O 1
ATOM 1039 N N . PRO A 1 138 ? -51.497 34.040 -32.174 1.00 50.12 138 PRO A N 1
ATOM 1040 C CA . PRO A 1 138 ? -51.561 35.437 -31.747 1.00 50.12 138 PRO A CA 1
ATOM 1041 C C . PRO A 1 138 ? -50.557 35.726 -30.620 1.00 50.12 138 PRO A C 1
ATOM 1043 O O . PRO A 1 138 ? -50.438 34.952 -29.667 1.00 50.12 138 PRO A O 1
ATOM 1046 N N . GLY A 1 139 ? -49.833 36.842 -30.751 1.00 54.41 139 GLY A N 1
ATOM 1047 C CA . GLY A 1 139 ? -48.659 37.192 -29.950 1.00 54.41 139 GLY A CA 1
ATOM 1048 C C . GLY A 1 139 ? -48.884 37.216 -28.435 1.00 54.41 139 GLY A C 1
ATOM 1049 O O . GLY A 1 139 ? -49.828 37.825 -27.934 1.00 54.41 139 GLY A O 1
ATOM 1050 N N . ARG A 1 140 ? -47.956 36.590 -27.701 1.00 56.12 140 ARG A N 1
ATOM 1051 C CA . ARG A 1 140 ? -47.781 36.776 -26.255 1.00 56.12 140 ARG A CA 1
ATOM 1052 C C . ARG A 1 140 ? -46.520 37.607 -25.991 1.00 56.12 140 ARG A C 1
ATOM 1054 O O . ARG A 1 140 ? -45.513 37.378 -26.659 1.00 56.12 140 ARG A O 1
ATOM 1061 N N . PRO A 1 141 ? -46.561 38.552 -25.036 1.00 51.47 141 PRO A N 1
ATOM 1062 C CA . PRO A 1 141 ? -45.469 39.473 -24.773 1.00 51.47 141 PRO A CA 1
ATOM 1063 C C . PRO A 1 141 ? -44.502 38.844 -23.770 1.00 51.47 141 PRO A C 1
ATOM 1065 O O . PRO A 1 141 ? -44.810 38.791 -22.586 1.00 51.47 141 PRO A O 1
ATOM 1068 N N . PHE A 1 142 ? -43.337 38.376 -24.214 1.00 53.34 142 PHE A N 1
ATOM 1069 C CA . PHE A 1 142 ? -42.230 38.080 -23.305 1.00 53.34 142 PHE A CA 1
ATOM 1070 C C . PHE A 1 142 ? -40.885 38.386 -23.962 1.00 53.34 142 PHE A C 1
ATOM 1072 O O . PHE A 1 142 ? -40.511 37.750 -24.940 1.00 53.34 142 PHE A O 1
ATOM 1079 N N . GLY A 1 143 ? -40.183 39.344 -23.352 1.00 45.69 143 GLY A N 1
ATOM 1080 C CA . GLY A 1 143 ? -38.726 39.366 -23.230 1.00 45.69 143 GLY A CA 1
ATOM 1081 C C . GLY A 1 143 ? -37.959 39.751 -24.483 1.00 45.69 143 GLY A C 1
ATOM 1082 O O . GLY A 1 143 ? -37.579 38.890 -25.265 1.00 45.69 143 GLY A O 1
ATOM 1083 N N . GLY A 1 144 ? -37.689 41.050 -24.617 1.00 38.19 144 GLY A N 1
ATOM 1084 C CA . GLY A 1 144 ? -36.791 41.601 -25.619 1.00 38.19 144 GLY A CA 1
ATOM 1085 C C . GLY A 1 144 ? -35.440 40.886 -25.674 1.00 38.19 144 GLY A C 1
ATOM 1086 O O . GLY A 1 144 ? -34.816 40.572 -24.662 1.00 38.19 144 GLY A O 1
ATOM 1087 N N . HIS A 1 145 ? -35.023 40.655 -26.911 1.00 53.78 145 HIS A N 1
ATOM 1088 C CA . HIS A 1 145 ? -33.643 40.474 -27.316 1.00 53.78 145 HIS A CA 1
ATOM 1089 C C . HIS A 1 145 ? -32.802 41.658 -26.851 1.00 53.78 145 HIS A C 1
ATOM 1091 O O . HIS A 1 145 ? -33.256 42.788 -26.994 1.00 53.78 145 HIS A O 1
ATOM 1097 N N . GLU A 1 146 ? -31.550 41.419 -26.474 1.00 39.38 146 GLU A N 1
ATOM 1098 C CA . GLU A 1 146 ? -30.509 42.424 -26.671 1.00 39.38 146 GLU A CA 1
ATOM 1099 C C . GLU A 1 146 ? -29.142 41.763 -26.866 1.00 39.38 146 GLU A C 1
ATOM 1101 O O . GLU A 1 146 ? -28.475 41.306 -25.940 1.00 39.38 146 GLU A O 1
ATOM 1106 N N . HIS A 1 147 ? -28.769 41.687 -28.146 1.00 49.12 147 HIS A N 1
ATOM 1107 C CA . HIS A 1 147 ? -27.467 42.110 -28.653 1.00 49.12 147 HIS A CA 1
ATOM 1108 C C . HIS A 1 147 ? -26.530 42.708 -27.605 1.00 49.12 147 HIS A C 1
ATOM 1110 O O . HIS A 1 147 ? -26.788 43.814 -27.167 1.00 49.12 147 HIS A O 1
ATOM 1116 N N . HIS A 1 148 ? -25.381 42.084 -27.363 1.00 39.94 148 HIS A N 1
ATOM 1117 C CA . HIS A 1 148 ? -24.127 42.778 -27.053 1.00 39.94 148 HIS A CA 1
ATOM 1118 C C . HIS A 1 148 ? -23.011 41.882 -27.617 1.00 39.94 148 HIS A C 1
ATOM 1120 O O . HIS A 1 148 ? -22.969 40.694 -27.331 1.00 39.94 148 HIS A O 1
ATOM 1126 N N . GLY A 1 149 ? -22.148 42.317 -28.530 1.00 34.62 149 GLY A N 1
ATOM 1127 C CA . GLY A 1 149 ? -21.463 43.601 -28.541 1.00 34.62 149 GLY A CA 1
ATOM 1128 C C . GLY A 1 149 ? -19.985 43.322 -28.265 1.00 34.62 149 GLY A C 1
ATOM 1129 O O . GLY A 1 149 ? -19.654 42.538 -27.377 1.00 34.62 149 GLY A O 1
ATOM 1130 N N . HIS A 1 150 ? -19.107 43.919 -29.072 1.00 43.44 150 HIS A N 1
ATOM 1131 C CA . HIS A 1 150 ? -17.665 43.949 -28.848 1.00 43.44 150 HIS A CA 1
ATOM 1132 C C . HIS A 1 150 ? -17.313 44.124 -27.365 1.00 43.44 150 HIS A C 1
ATOM 1134 O O . HIS A 1 150 ? -17.830 45.029 -26.717 1.00 43.44 150 HIS A O 1
ATOM 1140 N N . HIS A 1 151 ? -16.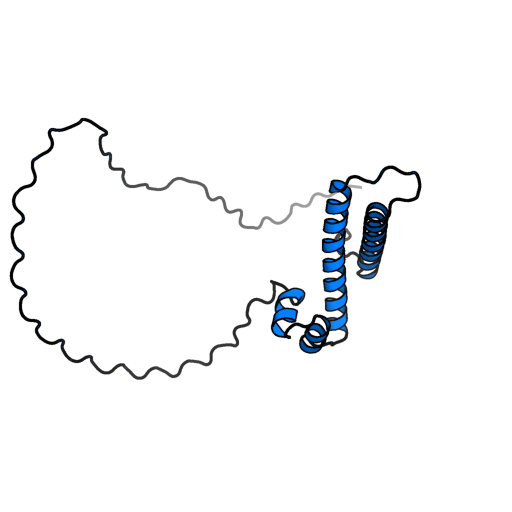379 43.314 -26.868 1.00 43.19 151 HIS A N 1
ATOM 1141 C CA . HIS A 1 151 ? -15.612 43.651 -25.675 1.00 43.19 151 HIS A CA 1
ATOM 1142 C C . HIS A 1 151 ? -14.148 43.867 -26.069 1.00 43.19 151 HIS A C 1
ATOM 1144 O O . HIS A 1 151 ? -13.461 42.905 -26.423 1.00 43.19 151 HIS A O 1
ATOM 1150 N N . PRO A 1 152 ? -13.669 45.121 -26.041 1.00 44.16 152 PRO A N 1
ATOM 1151 C CA . PRO A 1 152 ? -12.260 45.429 -25.907 1.00 44.16 152 PRO A CA 1
ATOM 1152 C C . PRO A 1 152 ? -11.807 45.233 -24.448 1.00 44.16 152 PRO A C 1
ATOM 1154 O O . PRO A 1 152 ? -12.611 45.196 -23.521 1.00 44.16 152 PRO A O 1
ATOM 1157 N N . HIS A 1 153 ? -10.491 45.096 -24.301 1.00 45.81 153 HIS A N 1
ATOM 1158 C CA . HIS A 1 153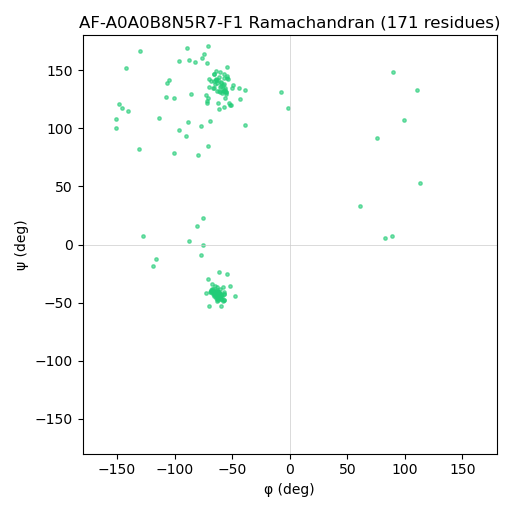 ? -9.654 45.144 -23.097 1.00 45.81 153 HIS A CA 1
ATOM 1159 C C . HIS A 1 153 ? -10.282 45.554 -21.745 1.00 45.81 153 HIS A C 1
ATOM 1161 O O . HIS A 1 153 ? -10.827 46.644 -21.592 1.00 45.81 153 HIS A O 1
ATOM 1167 N N . GLY A 1 154 ? -9.992 44.743 -20.718 1.00 34.75 154 GLY A N 1
ATOM 1168 C CA . GLY A 1 154 ? -10.003 45.108 -19.297 1.00 34.75 154 GLY A CA 1
ATOM 1169 C C . GLY A 1 154 ? -8.838 44.423 -18.549 1.00 34.75 154 GLY A C 1
ATOM 1170 O O . GLY A 1 154 ? -8.364 43.389 -19.016 1.00 34.75 154 GLY A O 1
ATOM 1171 N N . PRO A 1 155 ? -8.307 45.008 -17.459 1.00 45.31 155 PRO A N 1
ATOM 1172 C CA . PRO A 1 155 ? -6.890 44.922 -17.092 1.00 45.31 155 PRO A CA 1
ATOM 1173 C C . PRO A 1 155 ? -6.559 43.825 -16.065 1.00 45.31 155 PRO A C 1
ATOM 1175 O O . PRO A 1 155 ? -7.385 43.470 -15.233 1.00 45.31 155 PRO A O 1
ATOM 1178 N N . GLY A 1 156 ? -5.290 43.395 -16.041 1.00 40.84 156 GLY A N 1
ATOM 1179 C CA . GLY A 1 156 ? -4.655 42.952 -14.792 1.00 40.84 156 GLY A CA 1
ATOM 1180 C C . GLY A 1 156 ? -4.273 41.476 -14.656 1.00 40.84 156 GLY A C 1
ATOM 1181 O O . GLY A 1 156 ? -4.561 40.879 -13.626 1.00 40.84 156 GLY A O 1
ATOM 1182 N N . HIS A 1 157 ? -3.526 40.907 -15.605 1.00 42.22 157 HIS A N 1
ATOM 1183 C CA . HIS A 1 157 ? -2.596 39.824 -15.266 1.00 42.22 157 HIS A CA 1
ATOM 1184 C C . HIS A 1 157 ? -1.237 40.440 -14.917 1.00 42.22 157 HIS A C 1
ATOM 1186 O O . HIS A 1 157 ? -0.426 40.724 -15.796 1.00 42.22 157 HIS A O 1
ATOM 1192 N N . GLN A 1 158 ? -1.000 40.690 -13.627 1.00 46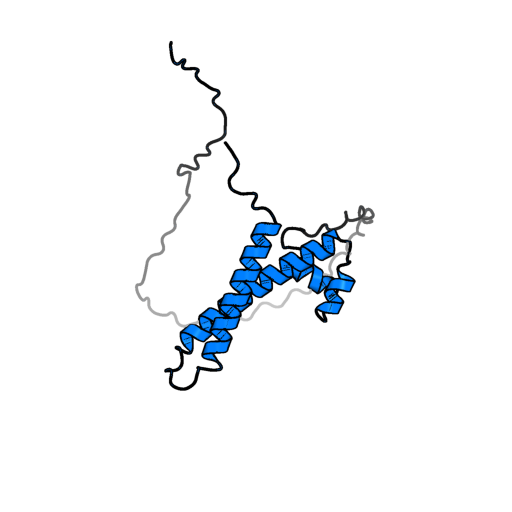.56 158 GLN A N 1
ATOM 1193 C CA . GLN A 1 158 ? 0.347 40.962 -13.131 1.00 46.56 158 GLN A CA 1
ATOM 1194 C C . GLN A 1 158 ? 1.100 39.635 -13.036 1.00 46.56 158 GLN A C 1
ATOM 1196 O O . GLN A 1 158 ? 0.909 38.850 -12.112 1.00 46.56 158 GLN A O 1
ATOM 1201 N N . HIS A 1 159 ? 1.959 39.407 -14.024 1.00 43.88 159 HIS A N 1
ATOM 1202 C CA . HIS A 1 159 ? 3.200 38.668 -13.839 1.00 43.88 159 HIS A CA 1
ATOM 1203 C C . HIS A 1 159 ? 4.065 39.407 -12.807 1.00 43.88 159 HIS A C 1
ATOM 1205 O O . HIS A 1 159 ? 4.345 40.587 -13.014 1.00 43.88 159 HIS A O 1
ATOM 1211 N N . PRO A 1 160 ? 4.619 38.733 -11.793 1.00 43.19 160 PRO A N 1
ATOM 1212 C CA . PRO A 1 160 ? 5.925 39.088 -11.280 1.00 43.19 160 PRO A CA 1
ATOM 1213 C C . PRO A 1 160 ? 6.946 38.165 -11.950 1.00 43.19 160 PRO A C 1
ATOM 1215 O O . PRO A 1 160 ? 7.107 37.000 -11.590 1.00 43.19 160 PRO A O 1
ATOM 1218 N N . GLY A 1 161 ? 7.591 38.691 -12.991 1.00 40.78 161 GLY A N 1
ATOM 1219 C CA . GLY A 1 161 ? 8.884 38.188 -13.445 1.00 40.78 161 GLY A CA 1
ATOM 1220 C C . GLY A 1 161 ? 10.009 38.628 -12.490 1.00 40.78 161 GLY A C 1
ATOM 1221 O O . GLY A 1 161 ? 9.796 39.522 -11.670 1.00 40.78 161 GLY A O 1
ATOM 1222 N N . PRO A 1 162 ? 11.188 37.991 -12.569 1.00 49.56 162 PRO A N 1
ATOM 1223 C CA . PRO A 1 162 ? 12.214 38.024 -11.530 1.00 49.56 162 PRO A CA 1
ATOM 1224 C C . PRO A 1 162 ? 13.219 39.184 -11.667 1.00 49.56 162 PRO A C 1
ATOM 1226 O O . PRO A 1 162 ? 13.337 39.804 -12.719 1.00 49.56 162 PRO A O 1
ATOM 1229 N N . HIS A 1 163 ? 14.010 39.341 -10.597 1.00 41.03 163 HIS A N 1
ATOM 1230 C CA . HIS A 1 163 ? 15.298 40.043 -10.458 1.00 41.03 163 HIS A CA 1
ATOM 1231 C C . HIS A 1 163 ? 15.311 41.461 -9.863 1.00 41.03 163 HIS A C 1
ATOM 1233 O O . HIS A 1 163 ? 15.042 42.461 -10.518 1.00 41.03 163 HIS A O 1
ATOM 1239 N N . GLY A 1 164 ? 15.810 41.520 -8.623 1.00 36.12 164 GLY A N 1
ATOM 1240 C CA . GLY A 1 164 ? 16.464 42.672 -8.010 1.00 36.12 164 GLY A CA 1
ATOM 1241 C C . GLY A 1 164 ? 17.481 42.168 -6.979 1.00 36.12 164 GLY A C 1
ATOM 1242 O O . GLY A 1 164 ? 17.097 41.600 -5.964 1.00 36.12 164 GLY A O 1
ATOM 1243 N N . HIS A 1 165 ? 18.766 42.298 -7.305 1.00 49.47 165 HIS A N 1
ATOM 1244 C CA . HIS A 1 165 ? 19.940 41.955 -6.488 1.00 49.47 165 HIS A CA 1
ATOM 1245 C C . HIS A 1 165 ? 20.133 42.936 -5.296 1.00 49.47 165 HIS A C 1
ATOM 1247 O O . HIS A 1 165 ? 19.398 43.921 -5.201 1.00 49.47 165 HIS A O 1
ATOM 1253 N N . PRO A 1 166 ? 21.055 42.646 -4.352 1.00 49.16 166 PRO A N 1
ATOM 1254 C CA . PRO A 1 166 ? 20.901 42.912 -2.923 1.00 49.16 166 PRO A CA 1
ATOM 1255 C C . PRO A 1 166 ? 21.353 44.315 -2.506 1.00 49.16 166 PRO A C 1
ATOM 1257 O O . PRO A 1 166 ? 22.174 44.939 -3.175 1.00 49.16 166 PRO A O 1
ATOM 1260 N N . ARG A 1 167 ? 20.855 44.775 -1.352 1.00 43.47 167 ARG A N 1
ATOM 1261 C CA . ARG A 1 167 ? 21.488 45.845 -0.578 1.00 43.47 167 ARG A CA 1
ATOM 1262 C C . ARG A 1 167 ? 22.125 45.256 0.671 1.00 43.47 167 ARG A C 1
ATOM 1264 O O . ARG A 1 167 ? 21.495 44.497 1.402 1.00 43.47 167 ARG A O 1
ATOM 1271 N N . GLU A 1 168 ? 23.395 45.590 0.805 1.00 50.88 168 GLU A N 1
ATOM 1272 C CA . GLU A 1 168 ? 24.254 45.420 1.962 1.00 50.88 168 GLU A CA 1
ATOM 1273 C C . GLU A 1 168 ? 23.741 46.324 3.086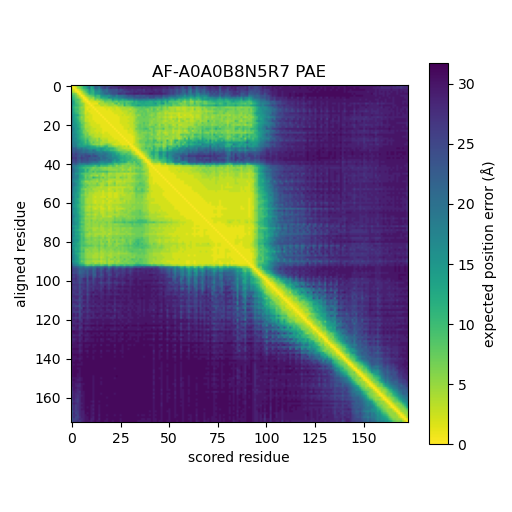 1.00 50.88 168 GLU A C 1
ATOM 1275 O O . GLU A 1 168 ? 23.434 47.483 2.827 1.00 50.88 168 GLU A O 1
ATOM 1280 N N . ASP A 1 169 ? 23.664 45.794 4.304 1.00 51.97 169 ASP A N 1
ATOM 1281 C CA . ASP A 1 169 ? 23.703 46.586 5.530 1.00 51.97 169 ASP A CA 1
ATOM 1282 C C . ASP A 1 169 ? 24.546 45.804 6.548 1.00 51.97 169 ASP A C 1
ATOM 1284 O O . ASP A 1 169 ? 24.224 44.676 6.937 1.00 51.97 169 ASP A O 1
ATOM 1288 N N . GLU A 1 170 ? 25.681 46.406 6.900 1.00 51.47 170 GLU A N 1
ATOM 1289 C CA . GLU A 1 170 ? 26.571 46.037 7.999 1.00 51.47 170 GLU A CA 1
ATOM 1290 C C . GLU A 1 170 ? 25.831 46.038 9.347 1.00 51.47 170 GLU A C 1
ATOM 1292 O O . GLU A 1 170 ? 25.016 46.926 9.610 1.00 51.47 170 GLU A O 1
ATOM 1297 N N . PRO A 1 171 ? 26.203 45.153 10.281 1.00 59.69 171 PRO A N 1
ATOM 1298 C CA . PRO A 1 171 ? 26.153 45.462 11.696 1.00 59.69 171 PRO A CA 1
ATOM 1299 C C . PRO A 1 171 ? 27.558 45.820 12.192 1.00 59.69 171 PRO A C 1
ATOM 1301 O O . PRO A 1 171 ? 28.512 45.066 12.004 1.00 59.69 171 PRO A O 1
ATOM 1304 N N . GLY A 1 172 ? 27.662 46.986 12.826 1.00 54.03 172 GLY A N 1
ATOM 1305 C CA . GLY A 1 172 ? 28.872 47.425 13.501 1.00 54.03 172 GLY A CA 1
ATOM 1306 C C . GLY A 1 172 ? 29.174 46.624 14.765 1.00 54.03 172 GLY A C 1
ATOM 1307 O O . GLY A 1 172 ? 28.267 46.310 15.536 1.00 54.03 172 GLY A O 1
ATOM 1308 N N . GLU A 1 173 ? 30.468 46.395 14.967 1.00 48.78 173 GLU A N 1
ATOM 1309 C CA . GLU A 1 173 ? 31.189 46.427 16.244 1.00 48.78 173 GLU A CA 1
ATOM 1310 C C . GLU A 1 173 ? 32.555 47.087 16.008 1.00 48.78 173 GLU A C 1
ATOM 1312 O O . GLU A 1 173 ? 33.170 46.812 14.950 1.00 48.78 173 GLU A O 1
#

Nearest PDB structures (foldseek):
  1lvf-assembly1_A  TM=3.599E-01  e=1.270E+00  Rattus norvegicus

Solvent-accessible surface area (backbone atoms only — not comparable to full-atom values): 11772 Å² total; per-residue (Å²): 137,82,77,94,77,79,71,53,70,70,57,54,48,53,52,51,53,52,52,43,54,54,30,50,51,52,36,49,41,47,78,51,51,60,90,94,53,82,66,59,56,68,70,57,36,52,52,35,48,53,51,35,53,53,47,50,51,53,50,50,48,52,51,50,51,50,40,47,75,75,64,54,49,47,51,64,56,5,56,79,70,76,44,50,36,65,57,36,36,63,74,67,62,47,100,74,67,63,83,77,69,70,82,74,72,81,72,75,82,74,74,81,78,75,83,77,78,82,78,79,88,74,80,84,75,80,81,81,82,85,78,81,81,77,84,84,78,82,87,76,95,74,80,84,84,77,91,78,77,92,80,78,91,82,89,82,85,81,77,86,77,88,90,81,85,86,83,90,78,87,82,90,130

Organism: NCBI:txid37332

Mean predicted aligned error: 20.47 Å